Protein AF-A0A920JIC6-F1 (afdb_monomer)

Radius of gyration: 21.66 Å; Cα contacts (8 Å, |Δi|>4): 52; chains: 1; bounding box: 47×28×53 Å

Structure (mmCIF, N/CA/C/O backbone):
data_AF-A0A920JIC6-F1
#
_entry.id   AF-A0A920JIC6-F1
#
loop_
_atom_site.group_PDB
_atom_site.id
_atom_site.type_symbol
_atom_site.label_atom_id
_atom_site.label_alt_id
_atom_site.label_comp_id
_atom_site.label_asym_id
_atom_site.label_entity_id
_atom_site.label_seq_id
_atom_site.pdbx_PDB_ins_code
_atom_site.Cartn_x
_atom_site.Cartn_y
_atom_site.Cartn_z
_atom_site.occupancy
_atom_site.B_iso_or_equiv
_atom_site.auth_seq_id
_atom_site.auth_comp_id
_atom_site.auth_asym_id
_atom_site.auth_atom_id
_atom_site.pdbx_PDB_model_num
ATOM 1 N N . MET A 1 1 ? -32.568 -17.810 8.223 1.00 55.44 1 MET A N 1
ATOM 2 C CA . MET A 1 1 ? -31.608 -16.680 8.200 1.00 55.44 1 MET A CA 1
ATOM 3 C C . MET A 1 1 ? -30.397 -16.942 7.299 1.00 55.44 1 MET A C 1
ATOM 5 O O . MET A 1 1 ? -29.767 -15.970 6.908 1.00 55.44 1 MET A O 1
ATOM 9 N N . SER A 1 2 ? -30.117 -18.190 6.890 1.00 57.16 2 SER A N 1
ATOM 10 C CA . SER A 1 2 ? -29.083 -18.531 5.892 1.00 57.16 2 SER A CA 1
ATOM 11 C C . SER A 1 2 ? -29.245 -17.808 4.552 1.00 57.16 2 SER A C 1
ATOM 13 O O . SER A 1 2 ? -28.257 -17.504 3.898 1.00 57.16 2 SER A O 1
ATOM 15 N N . ASP A 1 3 ? -30.479 -17.488 4.159 1.00 65.31 3 ASP A N 1
ATOM 16 C CA . ASP A 1 3 ? -30.780 -16.939 2.828 1.00 65.31 3 ASP A CA 1
ATOM 17 C C . ASP A 1 3 ? -30.395 -15.459 2.676 1.00 65.31 3 ASP A C 1
ATOM 19 O O . ASP A 1 3 ? -30.424 -14.918 1.574 1.00 65.31 3 ASP A O 1
ATOM 23 N N . LEU A 1 4 ? -30.031 -14.796 3.779 1.00 72.56 4 LEU A N 1
ATOM 24 C CA . LEU A 1 4 ? -29.533 -13.419 3.771 1.00 72.56 4 LEU A CA 1
ATOM 25 C C . LEU A 1 4 ? -28.005 -13.348 3.700 1.00 72.56 4 LEU A C 1
ATOM 27 O O . LEU A 1 4 ? -27.458 -12.251 3.566 1.00 72.56 4 LEU A O 1
ATOM 31 N N . THR A 1 5 ? -27.300 -14.481 3.800 1.00 74.44 5 THR A N 1
ATOM 32 C CA . THR A 1 5 ? -25.842 -14.452 3.743 1.00 74.44 5 THR A CA 1
ATOM 33 C C . THR A 1 5 ? -25.343 -14.385 2.304 1.00 74.44 5 THR A C 1
ATOM 35 O O . THR A 1 5 ? -25.666 -15.221 1.464 1.00 74.44 5 THR A O 1
ATOM 38 N N . GLN A 1 6 ? -24.519 -13.378 2.010 1.00 76.62 6 GLN A N 1
ATOM 39 C CA . GLN A 1 6 ? -23.851 -13.245 0.710 1.00 76.62 6 GLN A CA 1
ATOM 40 C C . GLN A 1 6 ? -22.636 -14.178 0.581 1.00 76.62 6 GLN A C 1
ATOM 42 O O . GLN A 1 6 ? -22.120 -14.370 -0.518 1.00 76.62 6 GLN A O 1
ATOM 47 N N . CYS A 1 7 ? -22.164 -14.762 1.688 1.00 79.69 7 CYS A N 1
ATOM 48 C CA . CYS A 1 7 ? -20.999 -15.635 1.715 1.00 79.69 7 CYS A CA 1
ATOM 49 C C . CYS A 1 7 ? -21.303 -16.934 2.462 1.00 79.69 7 CYS A C 1
ATOM 51 O O . CYS A 1 7 ? -21.721 -16.912 3.611 1.00 79.69 7 CYS A O 1
ATOM 53 N N . ARG A 1 8 ? -20.996 -18.082 1.848 1.00 83.50 8 ARG A N 1
ATOM 54 C CA . ARG A 1 8 ? -21.226 -19.419 2.433 1.00 83.50 8 ARG A CA 1
ATOM 55 C C . ARG A 1 8 ? -20.426 -19.721 3.709 1.00 83.50 8 ARG A C 1
ATOM 57 O O . ARG A 1 8 ? -20.613 -20.778 4.299 1.00 83.50 8 ARG A O 1
ATOM 64 N N . HIS A 1 9 ? -19.460 -18.874 4.057 1.00 84.31 9 HIS A N 1
ATOM 65 C CA . HIS A 1 9 ? -18.496 -19.142 5.125 1.00 84.31 9 HIS A CA 1
ATOM 66 C C . HIS A 1 9 ? -18.892 -18.535 6.474 1.00 84.31 9 HIS A C 1
ATOM 68 O O . HIS A 1 9 ? -18.292 -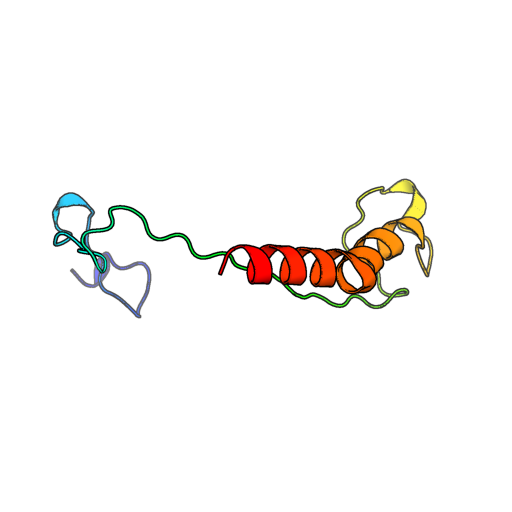18.889 7.485 1.00 84.31 9 HIS A O 1
ATOM 74 N N . TYR A 1 10 ? -19.864 -17.625 6.503 1.0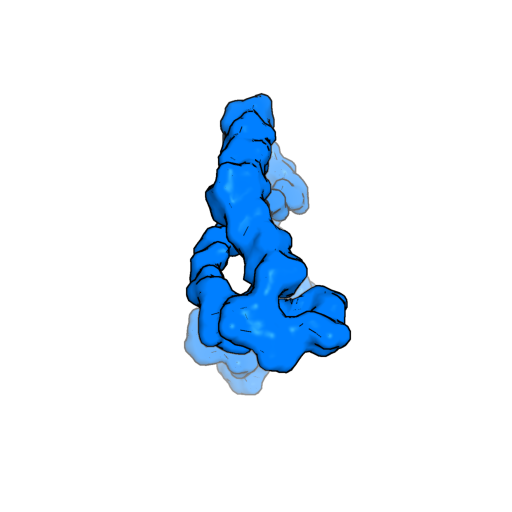0 81.88 10 TYR A N 1
ATOM 75 C CA . TYR A 1 10 ? -20.293 -16.939 7.719 1.00 81.88 10 TYR A CA 1
ATOM 76 C C . TYR A 1 10 ? -21.743 -16.488 7.580 1.00 81.88 10 TYR A C 1
ATOM 78 O O . TYR A 1 10 ? -22.169 -16.104 6.493 1.00 81.88 10 TYR A O 1
ATOM 86 N N . ASP A 1 11 ? -22.490 -16.517 8.679 1.00 86.12 11 ASP A N 1
ATOM 87 C CA . ASP A 1 11 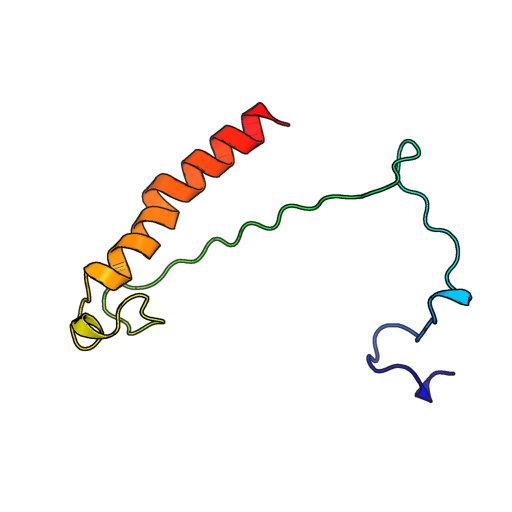? -23.872 -16.049 8.707 1.00 86.12 11 ASP A CA 1
ATOM 88 C C . ASP A 1 11 ? -23.947 -14.519 8.657 1.00 86.12 11 ASP A C 1
ATOM 90 O O . ASP A 1 11 ? -23.073 -13.802 9.157 1.00 86.12 11 ASP A O 1
ATOM 94 N N . TYR A 1 12 ? -25.018 -14.002 8.054 1.00 87.00 12 TYR A N 1
ATOM 95 C CA . TYR A 1 12 ? -25.306 -12.575 8.091 1.00 87.00 12 TYR A CA 1
ATOM 96 C C . TYR A 1 12 ? -25.727 -12.158 9.503 1.00 87.00 12 TYR A C 1
ATOM 98 O O . TYR A 1 12 ? -26.707 -12.673 10.038 1.00 87.00 12 TYR A O 1
ATOM 106 N N . VAL A 1 13 ? -25.021 -11.173 10.066 1.00 87.31 13 VAL A N 1
ATOM 107 C CA . VAL A 1 13 ? -25.388 -10.516 11.327 1.00 87.31 13 VAL A CA 1
ATOM 108 C C . VAL A 1 13 ? -25.413 -8.998 11.103 1.00 87.31 13 VAL A C 1
ATOM 110 O O . VAL A 1 13 ? -24.346 -8.402 10.854 1.00 87.31 13 VAL A O 1
ATOM 113 N N . PRO A 1 14 ? -26.597 -8.353 11.148 1.00 88.75 14 PRO A N 1
ATOM 114 C CA . PRO A 1 14 ? -26.714 -6.909 10.978 1.00 88.75 14 PRO A CA 1
ATOM 115 C C . PRO A 1 14 ? -26.046 -6.184 12.148 1.00 88.75 14 PRO A C 1
ATOM 117 O O . PRO A 1 14 ? -25.942 -6.719 13.247 1.00 88.75 14 PRO A O 1
ATOM 120 N N . ILE A 1 15 ? -25.603 -4.943 11.931 1.00 90.06 15 ILE A N 1
ATOM 121 C CA . ILE A 1 15 ? -24.822 -4.192 12.930 1.00 90.06 15 ILE A CA 1
ATOM 122 C C . ILE A 1 15 ? -25.537 -4.030 14.281 1.00 90.06 15 ILE A C 1
ATOM 124 O O . ILE A 1 15 ? -24.868 -3.992 15.306 1.00 90.06 15 ILE A O 1
ATOM 128 N N . ILE A 1 16 ? -26.873 -3.972 14.280 1.00 93.81 16 ILE A N 1
ATOM 129 C CA . ILE A 1 16 ? -27.702 -3.836 15.487 1.00 93.81 16 ILE A CA 1
ATOM 130 C C . ILE A 1 16 ? -27.742 -5.105 16.349 1.00 93.81 16 ILE A C 1
ATOM 132 O O . ILE A 1 16 ? -27.964 -4.997 17.549 1.00 93.81 16 ILE A O 1
ATOM 136 N N . ASP A 1 17 ? -27.479 -6.270 15.749 1.00 92.38 17 ASP A N 1
ATOM 137 C CA . ASP A 1 17 ? -27.493 -7.576 16.421 1.00 92.38 17 ASP A CA 1
ATOM 138 C C . ASP A 1 17 ? -26.069 -8.078 16.720 1.00 92.38 17 ASP A C 1
ATOM 140 O O . ASP A 1 17 ? -25.880 -9.183 17.225 1.00 92.38 17 ASP A O 1
ATOM 144 N N . ARG A 1 18 ? -25.031 -7.300 16.373 1.00 90.75 18 ARG A N 1
ATOM 145 C CA . ARG A 1 18 ? -23.643 -7.682 16.648 1.00 90.75 18 ARG A CA 1
ATOM 146 C C . ARG A 1 18 ? -23.330 -7.489 18.124 1.00 90.75 18 ARG A C 1
ATOM 148 O O . ARG A 1 18 ? -23.397 -6.374 18.638 1.00 90.75 18 ARG A O 1
ATOM 155 N N . GLU A 1 19 ? -22.886 -8.565 18.762 1.00 90.25 19 GLU A N 1
ATOM 156 C CA . GLU A 1 19 ? -22.348 -8.504 20.118 1.00 90.25 19 GLU A CA 1
ATOM 157 C C . GLU A 1 19 ? -21.162 -7.523 20.205 1.00 90.25 19 GLU A C 1
ATOM 159 O O . GLU A 1 19 ? -20.323 -7.482 19.292 1.00 90.25 19 GLU A O 1
ATOM 164 N N . PRO A 1 20 ? -21.047 -6.737 21.293 1.00 89.00 20 PRO A N 1
ATOM 165 C CA . PRO A 1 20 ? -19.935 -5.816 21.477 1.00 89.00 20 PRO A CA 1
ATOM 166 C C . PRO A 1 20 ? -18.583 -6.538 21.456 1.00 89.00 20 PRO A C 1
ATOM 168 O O . PRO A 1 20 ? -18.261 -7.338 22.337 1.00 89.00 20 PRO A O 1
ATOM 171 N N . PHE A 1 21 ? -17.752 -6.211 20.469 1.00 89.94 21 PHE A N 1
ATOM 172 C CA . PHE A 1 21 ? -16.398 -6.742 20.366 1.00 89.94 21 PHE A CA 1
ATOM 173 C C . PHE A 1 21 ? -15.442 -5.964 21.278 1.00 89.94 21 PHE A C 1
ATOM 175 O O . PHE A 1 21 ? -15.336 -4.740 21.181 1.00 89.94 21 PHE A O 1
ATOM 182 N N . LYS A 1 22 ? -14.738 -6.673 22.166 1.00 94.50 22 LYS A N 1
ATOM 183 C CA . LYS A 1 22 ? -13.742 -6.091 23.075 1.00 94.50 22 LYS A CA 1
ATOM 184 C C . LYS A 1 22 ? -12.342 -6.441 22.595 1.00 94.50 22 LYS A C 1
ATOM 186 O O . LYS A 1 22 ? -12.005 -7.617 22.484 1.00 94.50 22 LYS A O 1
ATOM 191 N N . LEU A 1 23 ? -11.534 -5.420 22.342 1.00 96.06 23 LEU A N 1
ATOM 192 C CA . LEU A 1 23 ? -10.119 -5.600 22.039 1.00 96.06 23 LEU A CA 1
ATOM 193 C C . LEU A 1 23 ? -9.312 -5.835 23.328 1.00 96.06 23 LEU A C 1
ATOM 195 O O . LEU A 1 23 ? -9.768 -5.446 24.413 1.00 96.06 23 LEU A O 1
ATOM 199 N N . PRO A 1 24 ? -8.110 -6.435 23.217 1.00 96.31 24 PRO A N 1
ATOM 200 C CA . PRO A 1 24 ? -7.151 -6.491 24.315 1.00 96.31 24 PRO A CA 1
ATOM 201 C C . PRO A 1 24 ? -6.929 -5.117 24.957 1.00 96.31 24 PRO A C 1
ATOM 203 O O . PRO A 1 24 ? -7.071 -4.080 24.303 1.00 96.31 24 PRO A O 1
ATOM 206 N N . ASP A 1 25 ? -6.637 -5.122 26.257 1.00 95.62 25 ASP A N 1
ATOM 207 C CA . ASP A 1 25 ? -6.334 -3.927 27.058 1.00 95.62 25 ASP A CA 1
ATOM 208 C C . ASP A 1 25 ? -7.415 -2.827 27.034 1.00 95.62 25 ASP A C 1
ATOM 210 O O . ASP A 1 25 ? -7.162 -1.672 27.369 1.00 95.62 25 ASP A O 1
ATOM 214 N N . GLY A 1 26 ? -8.649 -3.169 26.645 1.00 95.69 26 GLY A N 1
ATOM 215 C CA . GLY A 1 26 ? -9.746 -2.206 26.542 1.00 95.69 26 GLY A CA 1
ATOM 216 C C . GLY A 1 26 ? -9.600 -1.221 25.377 1.00 95.69 26 GLY A C 1
ATOM 217 O O . GLY A 1 26 ? -10.239 -0.165 25.389 1.00 95.69 26 GLY A O 1
ATOM 218 N N . ALA A 1 27 ? -8.780 -1.543 24.371 1.00 96.25 27 ALA A N 1
ATOM 219 C CA . ALA A 1 27 ? -8.623 -0.712 23.185 1.00 96.25 27 ALA A CA 1
ATOM 220 C C . ALA A 1 27 ? -9.957 -0.529 22.435 1.00 96.25 27 ALA A C 1
ATOM 222 O O . ALA A 1 27 ? -10.844 -1.384 22.447 1.00 96.25 27 ALA A O 1
ATOM 223 N N . ARG A 1 28 ? -10.103 0.613 21.754 1.00 95.19 28 ARG A N 1
ATOM 224 C CA . ARG A 1 28 ? -11.313 0.940 20.972 1.00 95.19 28 ARG A CA 1
ATOM 225 C C . ARG A 1 28 ? -11.134 0.778 19.466 1.00 95.19 28 ARG A C 1
ATOM 227 O O . ARG A 1 28 ? -12.118 0.790 18.738 1.00 95.19 28 ARG A O 1
ATOM 234 N N . VAL A 1 29 ? -9.890 0.674 19.002 1.00 95.00 29 VAL A N 1
ATOM 235 C CA . VAL A 1 29 ? -9.531 0.570 17.585 1.00 95.00 29 VAL A CA 1
ATOM 236 C C . VAL A 1 29 ? -8.351 -0.384 17.456 1.00 95.00 29 VAL A C 1
ATOM 238 O O . VAL A 1 29 ? -7.391 -0.275 18.215 1.00 95.00 29 VAL A O 1
ATOM 241 N N . ALA A 1 30 ? -8.424 -1.293 16.485 1.00 94.69 30 ALA A N 1
ATOM 242 C CA . ALA A 1 30 ? -7.292 -2.090 16.035 1.00 94.69 30 ALA A CA 1
ATOM 243 C C . ALA A 1 30 ? -6.782 -1.520 14.707 1.00 94.69 30 ALA A C 1
ATOM 245 O O . ALA A 1 30 ? -7.578 -1.243 13.808 1.00 94.69 30 ALA A O 1
ATOM 246 N N . ILE A 1 31 ? -5.467 -1.347 14.588 1.00 93.12 31 ILE A N 1
ATOM 247 C CA . ILE A 1 31 ? -4.802 -0.915 13.356 1.00 93.12 31 ILE A CA 1
ATOM 248 C C . ILE A 1 31 ? -3.934 -2.075 12.882 1.00 93.12 31 ILE A C 1
ATOM 250 O O . ILE A 1 31 ? -3.120 -2.584 13.647 1.00 93.12 31 ILE A O 1
ATOM 254 N N . LEU A 1 32 ? -4.113 -2.481 11.626 1.00 92.75 32 LEU A N 1
ATOM 255 C CA . LEU A 1 32 ? -3.328 -3.540 10.999 1.00 92.75 32 LEU A CA 1
ATOM 256 C C . LEU A 1 32 ? -2.712 -3.011 9.697 1.00 92.75 32 LEU A C 1
ATOM 258 O O . LEU A 1 32 ? -3.414 -2.930 8.685 1.00 92.75 32 LEU A O 1
ATOM 262 N N . PRO A 1 33 ? -1.427 -2.615 9.707 1.00 91.19 33 PRO A N 1
ATOM 263 C CA . PRO A 1 33 ? -0.722 -2.228 8.494 1.00 91.19 33 PRO A CA 1
ATOM 264 C C . PRO A 1 33 ? -0.545 -3.441 7.573 1.00 91.19 33 PRO A C 1
ATOM 266 O O . PRO A 1 33 ? 0.068 -4.434 7.958 1.00 91.19 33 PRO A O 1
ATOM 269 N N . TYR A 1 34 ? -1.060 -3.354 6.347 1.00 93.38 34 TYR A N 1
ATOM 270 C CA . TYR A 1 34 ? -0.795 -4.333 5.291 1.00 93.38 34 TYR A CA 1
ATOM 271 C C . TYR A 1 34 ? 0.212 -3.758 4.304 1.00 93.38 34 TYR A C 1
ATOM 273 O O . TYR A 1 34 ? -0.033 -2.713 3.700 1.00 93.38 34 TYR A O 1
ATOM 281 N N . ILE A 1 35 ? 1.333 -4.455 4.128 1.00 91.62 35 ILE A N 1
ATOM 282 C CA . ILE A 1 35 ? 2.410 -4.046 3.228 1.00 91.62 35 ILE A CA 1
ATOM 283 C C . ILE A 1 35 ? 2.503 -5.071 2.101 1.00 91.62 35 ILE A C 1
ATOM 285 O O . ILE A 1 35 ? 2.891 -6.216 2.323 1.00 91.62 35 ILE A O 1
ATOM 289 N N . ASN A 1 36 ? 2.134 -4.659 0.890 1.00 94.25 36 ASN A N 1
ATOM 290 C CA . ASN A 1 36 ? 2.285 -5.496 -0.296 1.00 94.25 36 ASN A CA 1
ATOM 291 C C . ASN A 1 36 ? 3.734 -5.436 -0.786 1.00 94.25 36 ASN A C 1
ATOM 293 O O . ASN A 1 36 ? 4.299 -4.352 -0.936 1.00 94.25 36 ASN A O 1
ATOM 297 N N . ILE A 1 37 ? 4.318 -6.604 -1.050 1.00 94.56 37 ILE A N 1
ATOM 298 C CA . ILE A 1 37 ? 5.652 -6.741 -1.635 1.00 94.56 37 ILE A CA 1
ATOM 299 C C . ILE A 1 37 ? 5.468 -7.385 -3.002 1.00 94.56 37 ILE A C 1
ATOM 301 O O . ILE A 1 37 ? 5.172 -8.573 -3.110 1.00 94.56 37 ILE A O 1
ATOM 305 N N . GLU A 1 38 ? 5.613 -6.581 -4.046 1.00 92.62 38 GLU A N 1
ATOM 306 C CA . GLU A 1 38 ? 5.337 -6.985 -5.420 1.00 92.62 38 GLU A CA 1
ATOM 307 C C . GLU A 1 38 ? 6.590 -6.814 -6.274 1.00 92.62 38 GLU A C 1
ATOM 309 O O . GLU A 1 38 ? 7.244 -5.769 -6.256 1.00 92.62 38 GLU A O 1
ATOM 314 N N . HIS A 1 39 ? 6.917 -7.835 -7.062 1.00 90.38 39 HIS A N 1
ATOM 315 C CA . HIS A 1 39 ? 8.008 -7.783 -8.027 1.00 90.38 39 HIS A CA 1
ATOM 316 C C . HIS A 1 39 ? 7.450 -7.805 -9.449 1.00 90.38 39 HIS A C 1
ATOM 318 O O . HIS A 1 39 ? 6.650 -8.670 -9.799 1.00 90.38 39 HIS A O 1
ATOM 324 N N . PHE A 1 40 ? 7.910 -6.870 -10.277 1.00 89.69 40 PHE A N 1
ATOM 325 C CA . PHE A 1 40 ? 7.462 -6.715 -11.655 1.00 89.69 40 PHE A CA 1
ATOM 326 C C . PHE A 1 40 ? 8.649 -6.876 -12.607 1.00 89.69 40 PHE A C 1
ATOM 328 O O . PHE A 1 40 ? 9.649 -6.185 -12.424 1.00 89.69 40 PHE A O 1
ATOM 335 N N . PRO A 1 41 ? 8.561 -7.727 -13.639 1.00 90.81 41 PRO A N 1
ATOM 336 C CA . PRO A 1 41 ? 9.611 -7.832 -14.650 1.00 90.81 41 PRO A CA 1
ATOM 337 C C . PRO A 1 41 ? 9.707 -6.569 -15.519 1.00 90.81 41 PRO A C 1
ATOM 339 O O . PRO A 1 41 ? 8.694 -6.051 -15.981 1.00 90.81 41 PRO A O 1
ATOM 342 N N . ALA A 1 42 ? 10.927 -6.101 -15.807 1.00 90.69 42 ALA A N 1
ATOM 343 C CA . ALA A 1 42 ? 11.157 -4.826 -16.502 1.00 90.69 42 ALA A CA 1
ATOM 344 C C . ALA A 1 42 ? 10.633 -4.757 -17.948 1.00 90.69 42 ALA A C 1
ATOM 346 O O . ALA A 1 42 ? 10.339 -3.671 -18.444 1.00 90.69 42 ALA A O 1
ATOM 347 N N . ALA A 1 43 ? 10.529 -5.901 -18.626 1.00 91.12 43 ALA A N 1
ATOM 348 C CA . ALA A 1 43 ? 10.123 -5.992 -20.030 1.00 91.12 43 ALA A CA 1
ATOM 349 C C . ALA A 1 43 ? 8.703 -6.557 -20.223 1.00 91.12 43 ALA A C 1
ATOM 351 O O . ALA A 1 43 ? 8.338 -6.922 -21.337 1.00 91.12 43 ALA A O 1
ATOM 352 N N . ILE A 1 44 ? 7.909 -6.663 -19.151 1.00 89.38 44 ILE A N 1
ATOM 353 C CA . ILE A 1 44 ? 6.501 -7.066 -19.241 1.00 89.38 44 ILE A CA 1
ATOM 354 C C . ILE A 1 44 ? 5.633 -5.823 -19.024 1.00 89.38 44 ILE A C 1
ATOM 356 O O . ILE A 1 44 ? 5.792 -5.155 -17.999 1.00 89.38 44 ILE A O 1
ATOM 360 N N . PRO A 1 45 ? 4.714 -5.502 -19.954 1.00 83.38 45 PRO A N 1
ATOM 361 C CA . PRO A 1 45 ? 3.794 -4.389 -19.776 1.00 83.38 45 PRO A CA 1
ATOM 362 C C . PRO A 1 45 ? 2.995 -4.523 -18.475 1.00 83.38 45 PRO A C 1
ATOM 364 O O . PRO A 1 45 ? 2.477 -5.589 -18.147 1.00 83.38 45 PRO A O 1
ATOM 367 N N . GLY A 1 46 ? 2.867 -3.418 -17.748 1.00 83.50 46 GLY A N 1
ATOM 368 C CA . GLY A 1 46 ? 2.060 -3.314 -16.536 1.00 83.50 46 GLY A CA 1
ATOM 369 C C . GLY A 1 46 ? 1.417 -1.936 -16.444 1.00 83.50 46 GLY A C 1
ATOM 370 O O . GLY A 1 46 ? 1.633 -1.089 -17.305 1.00 83.50 46 GLY A O 1
ATOM 371 N N . THR A 1 47 ? 0.650 -1.681 -15.384 1.00 88.06 47 THR A N 1
ATOM 372 C CA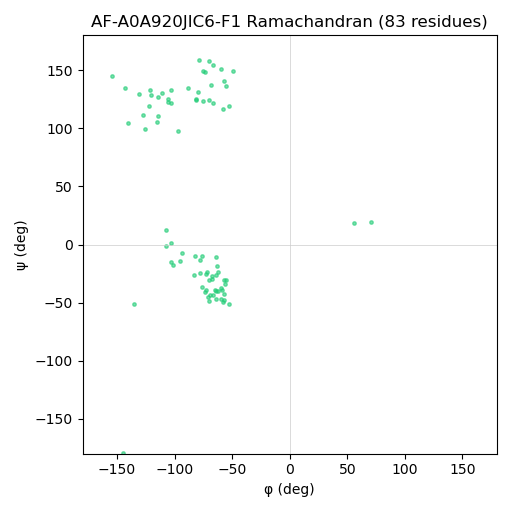 . THR A 1 47 ? -0.040 -0.397 -15.173 1.00 88.06 47 THR A CA 1
ATOM 373 C C . THR A 1 47 ? 0.912 0.798 -15.272 1.00 88.06 47 THR A C 1
ATOM 375 O O . THR A 1 47 ? 1.858 0.914 -14.494 1.00 88.06 47 THR A O 1
ATOM 378 N N . SER A 1 48 ? 0.68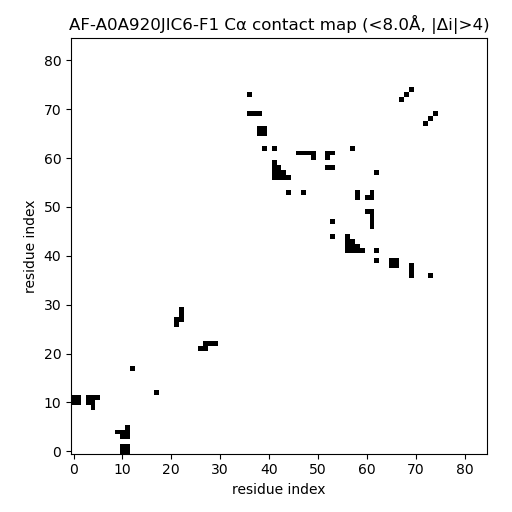1 1.700 -16.216 1.00 88.75 48 SER A N 1
ATOM 379 C CA . SER A 1 48 ? 1.531 2.877 -16.387 1.00 88.75 48 SER A CA 1
ATOM 380 C C . SER A 1 48 ? 1.044 4.039 -15.527 1.00 88.75 48 SER A C 1
ATOM 382 O O . SER A 1 48 ? -0.141 4.358 -15.519 1.00 88.75 48 SER A O 1
ATOM 384 N N . LEU A 1 49 ? 1.976 4.704 -14.846 1.00 87.38 49 LEU A N 1
ATOM 385 C CA . LEU A 1 49 ? 1.751 6.004 -14.219 1.00 87.38 49 LEU A CA 1
ATOM 386 C C . LEU A 1 49 ? 1.664 7.102 -15.289 1.00 87.38 49 LEU A C 1
ATOM 388 O O . LEU A 1 49 ? 0.840 8.007 -15.197 1.00 87.38 49 LEU A O 1
ATOM 392 N N . ILE 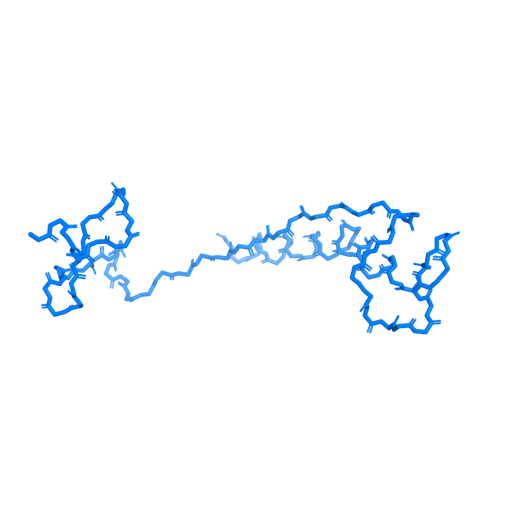A 1 50 ? 2.514 7.002 -16.318 1.00 87.75 50 ILE A N 1
ATOM 393 C CA . ILE A 1 50 ? 2.564 7.931 -17.452 1.00 87.75 50 ILE A CA 1
ATOM 394 C C . ILE A 1 50 ? 2.357 7.135 -18.749 1.00 87.75 50 ILE A C 1
ATOM 396 O O . ILE A 1 50 ? 3.179 6.269 -19.055 1.00 87.75 50 ILE A O 1
ATOM 400 N N . PRO A 1 51 ? 1.302 7.422 -19.538 1.00 91.44 51 PRO A N 1
ATOM 401 C CA . PRO A 1 51 ? 1.020 6.683 -20.773 1.00 91.44 51 PRO A CA 1
ATOM 402 C C . PRO A 1 51 ? 2.059 6.888 -21.884 1.00 91.44 51 PRO A C 1
ATOM 404 O O . PRO A 1 51 ? 2.234 6.018 -22.729 1.00 91.44 51 PRO A O 1
ATOM 407 N N . GLY A 1 52 ? 2.752 8.032 -21.894 1.00 93.81 52 GLY A N 1
ATOM 408 C CA . GLY A 1 52 ? 3.622 8.446 -23.003 1.00 93.81 52 GLY A CA 1
ATOM 409 C C . GLY A 1 52 ? 4.817 7.529 -23.287 1.00 93.81 52 GLY A C 1
ATOM 410 O O . GLY A 1 52 ? 5.302 7.518 -24.413 1.00 93.81 52 GLY A O 1
ATOM 411 N N . THR A 1 53 ? 5.277 6.748 -22.305 1.00 92.00 53 THR A N 1
ATOM 412 C CA . THR A 1 53 ? 6.387 5.790 -22.468 1.00 92.00 53 THR A CA 1
ATOM 413 C C . THR A 1 53 ? 5.930 4.332 -22.476 1.00 92.00 53 THR A C 1
ATOM 415 O O . THR A 1 53 ? 6.754 3.448 -22.687 1.00 92.00 53 THR A O 1
ATOM 418 N N . ALA A 1 54 ? 4.626 4.070 -22.318 1.00 91.38 54 ALA A N 1
ATOM 419 C CA . ALA A 1 54 ? 4.075 2.730 -22.090 1.00 91.38 54 ALA A CA 1
ATOM 420 C C . ALA A 1 54 ? 4.297 1.741 -23.249 1.00 91.38 54 ALA A C 1
ATOM 422 O O . ALA A 1 54 ? 4.181 0.534 -23.061 1.00 91.38 54 ALA A O 1
ATOM 423 N N . ALA A 1 55 ? 4.601 2.247 -24.448 1.00 92.12 55 ALA A N 1
ATOM 424 C CA . ALA A 1 55 ? 4.930 1.432 -25.616 1.00 92.12 55 ALA A CA 1
ATOM 425 C C . ALA A 1 55 ? 6.402 0.969 -25.651 1.00 92.12 55 ALA A C 1
ATOM 427 O O . ALA A 1 55 ? 6.764 0.162 -26.505 1.00 92.12 55 ALA A O 1
ATOM 428 N N . PHE A 1 56 ? 7.268 1.488 -24.774 1.00 92.25 56 PHE A N 1
ATOM 429 C CA . PHE A 1 56 ? 8.671 1.079 -24.707 1.00 92.25 5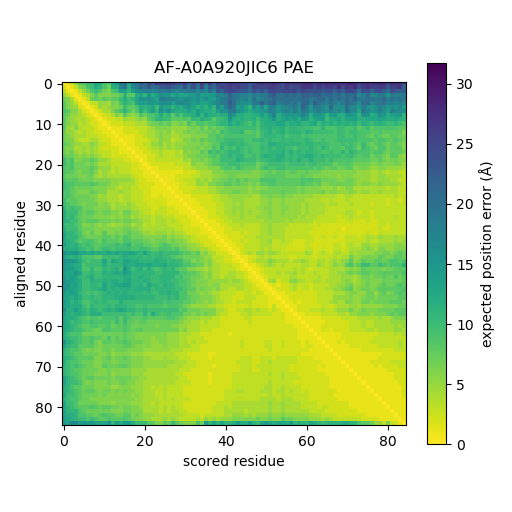6 PHE A CA 1
ATOM 430 C C . PHE A 1 56 ? 8.818 -0.289 -24.034 1.00 92.25 56 PHE A C 1
ATOM 432 O O . PHE A 1 56 ? 8.046 -0.656 -23.152 1.00 92.25 56 PHE A O 1
ATOM 439 N N . SER A 1 57 ? 9.840 -1.045 -24.441 1.00 92.25 57 SER A N 1
ATOM 440 C CA . SER A 1 57 ? 10.167 -2.340 -23.843 1.00 92.25 57 SER A CA 1
ATOM 441 C C . SER A 1 57 ? 11.690 -2.514 -23.729 1.00 92.25 57 SER A C 1
ATOM 443 O O . SER A 1 57 ? 12.338 -2.774 -24.746 1.00 92.25 57 SER A O 1
ATOM 445 N N . PRO A 1 58 ? 12.276 -2.387 -22.520 1.00 91.69 58 PRO A N 1
ATOM 446 C CA . PRO A 1 58 ? 11.605 -2.018 -21.270 1.00 91.69 58 PRO A CA 1
ATOM 447 C C . PRO A 1 58 ? 11.158 -0.548 -21.272 1.00 91.69 58 PRO A C 1
ATOM 449 O O . PRO A 1 58 ? 11.719 0.271 -21.996 1.00 91.69 58 PRO A O 1
ATOM 452 N N . ASP A 1 59 ? 10.178 -0.216 -20.432 1.00 93.44 59 ASP A N 1
ATOM 453 C CA . ASP A 1 59 ? 9.770 1.161 -20.127 1.00 93.44 59 ASP A CA 1
ATOM 454 C C . ASP A 1 59 ? 10.447 1.609 -18.820 1.00 93.44 59 ASP A C 1
ATOM 456 O O . ASP A 1 59 ? 9.961 1.278 -17.734 1.00 93.44 59 ASP A O 1
ATOM 460 N N . PRO A 1 60 ? 11.573 2.347 -18.873 1.00 92.00 60 PRO A N 1
ATOM 461 C CA . PRO A 1 60 ? 12.354 2.647 -17.676 1.00 92.00 60 PRO A CA 1
ATOM 462 C C . PRO A 1 60 ? 11.614 3.569 -16.705 1.00 92.00 60 PRO A C 1
ATOM 464 O O . PRO A 1 60 ? 11.822 3.479 -15.496 1.00 92.00 60 PRO A O 1
ATOM 467 N N . LEU A 1 61 ? 10.739 4.441 -17.217 1.00 91.88 61 LEU A N 1
ATOM 468 C CA . LEU A 1 61 ? 9.992 5.398 -16.406 1.00 91.88 61 LEU A CA 1
ATOM 469 C C . LEU A 1 61 ? 8.943 4.680 -15.558 1.00 91.88 61 LEU A C 1
ATOM 471 O O . LEU A 1 61 ? 8.875 4.887 -14.347 1.00 91.88 61 LEU A O 1
ATOM 475 N N . ASN A 1 62 ? 8.154 3.801 -16.180 1.00 91.31 62 ASN A N 1
ATOM 476 C CA . ASN A 1 62 ? 7.155 3.025 -15.454 1.00 91.31 62 ASN A CA 1
ATOM 477 C C . ASN A 1 62 ? 7.769 1.846 -14.681 1.00 91.31 62 ASN A C 1
ATOM 479 O O . ASN A 1 62 ? 7.195 1.398 -13.691 1.00 91.31 62 ASN A O 1
ATOM 483 N N . TYR A 1 63 ? 8.931 1.331 -15.073 1.00 93.19 63 TYR A N 1
ATOM 484 C CA . TYR A 1 63 ? 9.638 0.330 -14.274 1.00 93.19 63 TYR A CA 1
ATOM 485 C C . TYR A 1 63 ? 10.283 0.942 -13.020 1.00 93.19 63 TYR A C 1
ATOM 487 O O . TYR A 1 63 ? 10.196 0.368 -11.935 1.00 93.19 63 TYR A O 1
ATOM 495 N N . GLY A 1 64 ? 10.886 2.129 -13.137 1.00 92.94 64 GLY A N 1
ATOM 496 C CA . GLY A 1 64 ? 11.741 2.708 -12.098 1.00 92.94 64 GLY A CA 1
ATOM 497 C C . GLY A 1 64 ? 11.060 2.909 -10.743 1.00 92.94 64 GLY A C 1
ATOM 498 O O . GLY A 1 64 ? 11.666 2.637 -9.709 1.00 92.94 64 GLY A O 1
ATOM 499 N N . TRP A 1 65 ? 9.791 3.323 -10.711 1.00 91.12 65 TRP A N 1
ATOM 500 C CA . TRP A 1 65 ? 9.071 3.497 -9.441 1.00 91.12 65 TRP A CA 1
ATOM 501 C C . TRP A 1 65 ? 8.747 2.163 -8.749 1.00 91.12 65 TRP A C 1
ATOM 503 O O . TRP A 1 65 ? 8.728 2.098 -7.520 1.00 91.12 65 TRP A O 1
ATOM 513 N N . ARG A 1 66 ? 8.550 1.086 -9.519 1.00 92.12 66 ARG A N 1
ATOM 514 C CA . ARG A 1 66 ? 8.350 -0.271 -8.983 1.00 92.12 66 ARG A CA 1
ATOM 515 C C . ARG A 1 66 ? 9.642 -0.817 -8.401 1.00 92.12 66 ARG A C 1
ATOM 517 O O . ARG A 1 66 ? 9.660 -1.351 -7.294 1.00 92.12 66 ARG A O 1
ATOM 524 N N . ASP A 1 67 ? 10.730 -0.640 -9.143 1.00 94.31 67 ASP A N 1
ATOM 525 C CA . ASP A 1 67 ? 12.067 -1.046 -8.721 1.00 94.31 67 ASP A CA 1
ATOM 526 C C . ASP A 1 67 ? 12.495 -0.291 -7.454 1.00 94.31 67 ASP A C 1
ATOM 528 O O . ASP A 1 67 ? 13.009 -0.894 -6.511 1.00 94.31 67 ASP A O 1
ATOM 532 N N . TYR A 1 68 ? 12.174 1.005 -7.366 1.00 96.00 68 TYR A N 1
ATOM 533 C CA . TYR A 1 68 ? 12.378 1.804 -6.159 1.00 96.00 68 TYR A CA 1
ATOM 534 C C . TYR A 1 68 ? 11.663 1.217 -4.936 1.00 96.00 68 TYR A C 1
ATOM 536 O O . TYR A 1 68 ? 12.252 1.169 -3.854 1.00 96.00 68 TYR A O 1
ATOM 544 N N . GLY A 1 69 ? 10.421 0.746 -5.096 1.00 95.69 69 GLY A N 1
ATOM 545 C CA . GLY A 1 69 ? 9.654 0.109 -4.024 1.00 95.69 69 GLY A CA 1
ATOM 546 C C . GLY A 1 69 ? 10.428 -1.030 -3.359 1.00 95.69 69 GLY A C 1
ATOM 547 O O . GLY A 1 69 ? 10.632 -1.005 -2.149 1.00 95.69 69 GLY A O 1
ATOM 548 N N . ASN A 1 70 ? 10.958 -1.965 -4.149 1.00 95.19 70 ASN A N 1
ATOM 5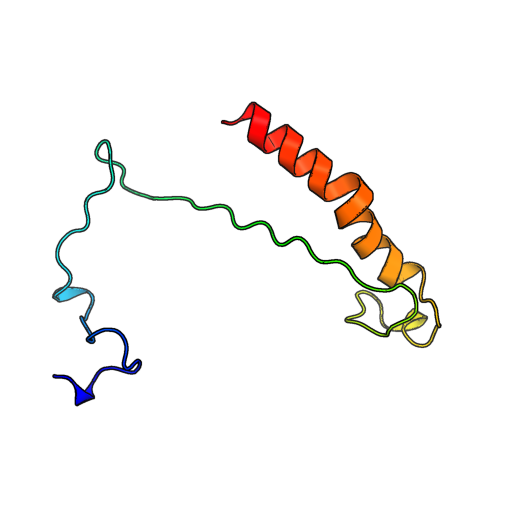49 C CA . ASN A 1 70 ? 11.705 -3.118 -3.630 1.00 95.19 70 ASN A CA 1
ATOM 550 C C . ASN A 1 70 ? 13.133 -2.775 -3.179 1.00 95.19 70 ASN A C 1
ATOM 552 O O . ASN A 1 70 ? 13.632 -3.338 -2.205 1.00 95.19 70 ASN A O 1
ATOM 556 N N . ARG A 1 71 ? 13.815 -1.861 -3.879 1.00 96.56 71 ARG A N 1
ATOM 557 C CA . ARG A 1 71 ? 15.224 -1.536 -3.602 1.00 96.56 71 ARG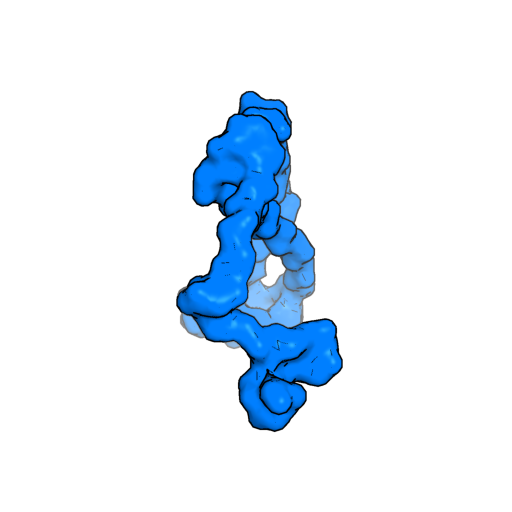 A CA 1
ATOM 558 C C . ARG A 1 71 ? 15.415 -0.537 -2.470 1.00 96.56 71 ARG A C 1
ATOM 560 O O . ARG A 1 71 ? 16.476 -0.530 -1.856 1.00 96.56 71 ARG A O 1
ATOM 567 N N . VAL A 1 72 ? 14.431 0.324 -2.215 1.00 97.88 72 VAL A N 1
ATOM 568 C CA . VAL A 1 72 ? 14.549 1.434 -1.256 1.00 97.88 72 VAL A CA 1
ATOM 569 C C . VAL A 1 72 ? 13.317 1.545 -0.364 1.00 97.88 72 VAL A C 1
ATOM 571 O O . VAL A 1 72 ? 13.461 1.603 0.856 1.00 97.88 72 VAL A O 1
ATOM 574 N N . GLY A 1 73 ? 12.117 1.580 -0.949 1.00 96.69 73 GLY A N 1
ATOM 575 C CA . GLY A 1 73 ? 10.870 1.832 -0.221 1.00 96.69 73 GLY A CA 1
ATOM 576 C C . GLY A 1 73 ? 10.619 0.826 0.902 1.00 96.69 73 GLY A C 1
ATOM 577 O O . GLY A 1 73 ? 10.403 1.227 2.043 1.00 96.69 73 GLY A O 1
ATOM 578 N N . LEU A 1 74 ? 10.733 -0.467 0.598 1.00 96.25 74 LEU A N 1
ATOM 579 C CA . LEU A 1 74 ? 10.536 -1.561 1.546 1.00 96.25 74 LEU A CA 1
ATOM 580 C C . LEU A 1 74 ? 11.470 -1.436 2.757 1.00 96.25 74 LEU A C 1
ATOM 582 O O . LEU A 1 74 ? 11.013 -1.490 3.894 1.00 96.25 74 LEU A O 1
ATOM 586 N N . TRP A 1 75 ? 12.760 -1.192 2.522 1.00 96.31 75 TRP A N 1
ATOM 587 C CA . TRP A 1 75 ? 13.759 -1.059 3.587 1.00 96.31 75 TRP A CA 1
ATOM 588 C C . TRP A 1 75 ? 13.497 0.143 4.493 1.00 96.31 75 TRP A C 1
ATOM 590 O O . TRP A 1 75 ? 13.598 0.020 5.708 1.00 96.31 75 TRP A O 1
ATOM 600 N N . ARG A 1 76 ? 13.081 1.281 3.925 1.00 96.94 76 ARG A N 1
ATOM 601 C CA . ARG A 1 76 ? 12.696 2.462 4.715 1.00 96.94 76 ARG A CA 1
ATOM 602 C C . ARG A 1 76 ? 11.456 2.213 5.569 1.00 96.94 76 ARG A C 1
ATOM 604 O O . ARG A 1 76 ? 11.392 2.686 6.698 1.00 96.94 76 ARG A O 1
ATOM 611 N N . MET A 1 77 ? 10.476 1.487 5.031 1.00 96.25 77 MET A N 1
ATOM 612 C CA . MET A 1 77 ? 9.271 1.123 5.776 1.00 96.25 77 MET A CA 1
ATOM 613 C C . MET A 1 77 ? 9.598 0.165 6.922 1.00 96.25 77 MET A C 1
ATOM 615 O O . MET A 1 77 ? 9.117 0.387 8.028 1.00 96.25 77 MET A O 1
ATOM 619 N N . MET A 1 78 ? 10.440 -0.849 6.687 1.00 95.44 78 MET A N 1
ATOM 620 C CA . MET A 1 78 ? 10.906 -1.760 7.741 1.00 95.44 78 MET A CA 1
ATOM 621 C C . MET A 1 78 ? 11.654 -1.003 8.841 1.00 95.44 78 MET A C 1
ATOM 623 O O . MET A 1 78 ? 11.300 -1.134 10.004 1.00 95.44 78 MET A O 1
ATOM 627 N N . GLU A 1 79 ? 12.585 -0.115 8.480 1.00 97.12 79 GLU A N 1
ATOM 628 C CA . GLU A 1 79 ? 13.314 0.703 9.457 1.00 97.12 79 GLU A CA 1
ATOM 629 C C . GLU A 1 79 ? 12.380 1.595 10.300 1.00 97.12 79 GLU A C 1
ATOM 631 O O . GLU A 1 79 ? 12.618 1.805 11.488 1.00 97.12 79 GLU A O 1
ATOM 636 N N . LEU A 1 80 ? 11.319 2.149 9.702 1.00 96.12 80 LEU A N 1
ATOM 637 C CA . LEU A 1 80 ? 10.324 2.938 10.431 1.00 96.12 80 LEU A CA 1
ATOM 638 C C . LEU A 1 80 ? 9.485 2.069 11.375 1.00 96.12 80 LEU A C 1
ATOM 640 O O . LEU A 1 80 ? 9.235 2.488 12.501 1.00 96.12 80 LEU A O 1
ATOM 644 N N . MET A 1 81 ? 9.047 0.894 10.920 1.00 94.62 81 MET A N 1
ATOM 645 C CA . MET A 1 81 ? 8.263 -0.033 11.738 1.00 94.62 81 MET A CA 1
ATOM 646 C C . MET A 1 81 ? 9.089 -0.539 12.923 1.00 94.62 81 MET A C 1
ATOM 648 O O . MET A 1 81 ? 8.646 -0.380 14.052 1.00 94.62 81 MET A O 1
ATOM 652 N N . ASP A 1 82 ? 10.337 -0.963 12.706 1.00 95.75 82 ASP A N 1
ATOM 653 C CA . ASP A 1 82 ? 11.249 -1.388 13.781 1.00 95.75 82 ASP A CA 1
ATOM 654 C C . ASP A 1 82 ? 11.451 -0.302 14.855 1.00 95.75 82 ASP A C 1
ATOM 656 O O . ASP A 1 82 ? 11.600 -0.601 16.039 1.00 95.75 82 ASP A O 1
ATOM 660 N N . LYS A 1 83 ? 11.446 0.981 14.463 1.00 97.19 83 LYS A N 1
ATOM 661 C CA . LYS A 1 83 ? 11.538 2.114 15.403 1.00 97.19 83 LYS A CA 1
ATOM 662 C C . LYS A 1 83 ? 10.260 2.337 16.215 1.00 97.19 83 LYS A C 1
ATOM 664 O O . LYS A 1 83 ? 10.335 2.964 17.270 1.00 97.19 83 LYS A O 1
ATOM 669 N N . LEU A 1 84 ? 9.107 1.910 15.704 1.00 94.25 84 LEU A N 1
ATOM 670 C CA . LEU A 1 84 ? 7.790 2.139 16.303 1.00 94.25 84 LEU A CA 1
ATOM 671 C C . LEU A 1 84 ? 7.245 0.917 17.064 1.00 94.25 84 LEU A C 1
ATOM 673 O O . LEU A 1 84 ? 6.368 1.114 17.907 1.00 94.25 84 LEU A O 1
ATOM 677 N N . GLY A 1 85 ? 7.791 -0.282 16.828 1.00 80.12 85 GLY A N 1
ATOM 678 C CA . GLY A 1 85 ? 7.460 -1.535 17.527 1.00 80.12 85 GLY A CA 1
ATOM 679 C C . GLY A 1 85 ? 6.580 -2.472 16.713 1.00 80.12 85 GLY A C 1
ATOM 680 O O . GLY A 1 85 ? 5.856 -3.258 17.361 1.00 80.12 85 GLY A O 1
#

pLDDT: mean 90.16, std 7.84, range [55.44, 97.88]

Solvent-accessible surface area (backbone atoms only — not comparable to full-atom values): 5856 Å² total; per-residue (Å²): 114,74,89,70,32,93,45,98,86,53,81,63,71,57,81,91,73,52,75,87,84,79,46,76,97,75,45,91,76,86,86,81,91,82,82,88,87,76,88,77,64,60,70,55,92,70,90,57,88,54,73,92,50,61,85,45,79,56,25,65,76,61,36,46,63,52,52,40,37,70,75,45,48,49,57,53,51,50,58,52,44,69,75,74,109

Mean predicted aligned error: 6.48 Å

Secondary structure (DSSP, 8-state):
-GGG-SSTTS----GGGPPPP--GGG-S-------------TTS----SSGGGTTSSS-HHHHHHHHHIIIIIHHHHHHHHHHH-

Foldseek 3Di:
DQVPDPDPPDDDDDPVRDDDDADPPRDPDDDDDDDDQDDDDQQDQDDAPDPPQSPDGRRCRRVVVSVCCNPPVVVVVVVVVVVVD

Sequence (85 aa):
MSDLTQCRHYDYVPIIDREPFKLPDGARVAILPYINIEHFPAAIPGTSLIPGTAAFSPDPLNYGWRDYGNRVGLWRMMELMDKLG